Protein AF-A0AAC8QDU4-F1 (afdb_monomer_lite)

pLDDT: mean 93.77, std 6.47, range [66.19, 98.75]

Organism: NCBI:txid48

Structure (mmCIF, N/CA/C/O backbone):
data_AF-A0AAC8QDU4-F1
#
_entry.id   AF-A0AAC8QDU4-F1
#
loop_
_atom_site.group_PDB
_atom_site.id
_atom_site.type_symbol
_atom_site.label_atom_id
_atom_site.label_alt_id
_atom_site.label_comp_id
_atom_site.label_asym_id
_atom_site.label_entity_id
_atom_site.label_seq_id
_atom_site.pdbx_PDB_ins_code
_atom_site.Cartn_x
_atom_site.Cartn_y
_atom_site.Cartn_z
_atom_site.occupancy
_atom_site.B_iso_or_equiv
_atom_site.auth_seq_id
_atom_site.auth_comp_id
_atom_site.auth_asym_id
_atom_site.auth_atom_id
_atom_site.pdbx_PDB_model_num
ATOM 1 N N . MET A 1 1 ? -2.371 4.795 9.581 1.00 93.19 1 MET A N 1
ATOM 2 C CA . MET A 1 1 ? -1.858 5.721 8.555 1.00 93.19 1 MET A CA 1
ATOM 3 C C . MET A 1 1 ? -2.403 5.290 7.202 1.00 93.19 1 MET A C 1
ATOM 5 O O . MET A 1 1 ? -2.597 4.092 6.999 1.00 93.19 1 MET A O 1
ATOM 9 N N . THR A 1 2 ? -2.749 6.236 6.329 1.00 95.44 2 THR A N 1
ATOM 10 C CA . THR A 1 2 ? -3.350 5.915 5.026 1.00 95.44 2 THR A CA 1
ATOM 11 C C . THR A 1 2 ? -2.673 6.609 3.864 1.00 95.44 2 THR A C 1
ATOM 13 O O . THR A 1 2 ? -2.267 7.759 3.977 1.00 95.44 2 THR A O 1
ATOM 16 N N . TRP A 1 3 ? -2.630 5.921 2.730 1.00 95.75 3 TRP A N 1
ATOM 17 C CA . TRP A 1 3 ? -2.137 6.418 1.449 1.00 95.75 3 TRP A CA 1
ATOM 18 C C . TRP A 1 3 ? -3.240 6.382 0.394 1.00 95.75 3 TRP A C 1
ATOM 20 O O . TRP A 1 3 ? -4.339 5.885 0.645 1.00 95.75 3 TRP A O 1
ATOM 30 N N . GLY A 1 4 ? -2.942 6.904 -0.791 1.00 95.56 4 GLY A N 1
ATOM 31 C CA . GLY A 1 4 ? -3.755 6.708 -1.985 1.00 95.56 4 GLY A CA 1
ATOM 32 C C . GLY A 1 4 ? -2.889 6.506 -3.227 1.00 95.56 4 GLY A C 1
ATOM 33 O O . GLY A 1 4 ? -1.659 6.538 -3.165 1.00 95.56 4 GLY A O 1
ATOM 34 N N . LYS A 1 5 ? -3.543 6.297 -4.370 1.00 95.19 5 LYS A N 1
ATOM 35 C CA . LYS A 1 5 ? -2.881 6.193 -5.674 1.00 95.19 5 LYS A CA 1
ATOM 36 C C . LYS A 1 5 ? -2.610 7.579 -6.251 1.00 95.19 5 LYS A C 1
ATOM 38 O O . LYS A 1 5 ? -3.557 8.318 -6.500 1.00 95.19 5 LYS A O 1
ATOM 43 N N . ILE A 1 6 ? -1.340 7.899 -6.482 1.00 93.75 6 ILE A N 1
ATOM 44 C CA . ILE A 1 6 ? -0.880 9.165 -7.066 1.00 93.75 6 ILE A CA 1
ATOM 45 C C . ILE A 1 6 ? -1.074 9.140 -8.581 1.00 93.75 6 ILE A C 1
ATOM 47 O O . ILE A 1 6 ? -1.687 10.044 -9.149 1.00 93.75 6 ILE A O 1
ATOM 51 N N . SER A 1 7 ? -0.591 8.086 -9.240 1.00 93.12 7 SER A N 1
ATOM 52 C CA . SER A 1 7 ? -0.632 7.975 -10.696 1.00 93.12 7 SER A CA 1
ATOM 53 C C . SER A 1 7 ? -0.733 6.518 -11.166 1.00 93.12 7 SER A C 1
ATOM 55 O O . SER A 1 7 ? -0.497 5.572 -10.412 1.00 93.12 7 SER A O 1
ATOM 57 N N . HIS A 1 8 ? -1.146 6.339 -12.423 1.00 94.06 8 HIS A N 1
ATOM 58 C CA . HIS A 1 8 ? -1.054 5.079 -13.161 1.00 94.06 8 HIS A CA 1
ATOM 59 C C . HIS A 1 8 ? -0.371 5.348 -14.494 1.00 94.06 8 HIS A C 1
ATOM 61 O O . HIS A 1 8 ? -0.707 6.326 -15.164 1.00 94.06 8 HIS A O 1
ATOM 67 N N . GLY A 1 9 ? 0.504 4.447 -14.929 1.00 86.56 9 GLY A N 1
ATOM 68 C CA . GLY A 1 9 ? 0.994 4.472 -16.303 1.00 86.56 9 GLY A CA 1
ATOM 69 C C . GLY A 1 9 ? 2.174 5.410 -16.556 1.00 86.56 9 GLY A C 1
ATOM 70 O O . GLY A 1 9 ? 2.426 5.724 -17.716 1.00 86.56 9 GLY A O 1
ATOM 71 N N . ALA A 1 10 ? 2.939 5.800 -15.523 1.00 80.81 10 ALA A N 1
ATOM 72 C CA . ALA A 1 10 ? 4.282 6.374 -15.716 1.00 80.81 10 ALA A CA 1
ATOM 73 C C . ALA A 1 10 ? 5.140 5.466 -16.623 1.00 80.81 10 ALA A C 1
ATOM 75 O O . ALA A 1 10 ? 5.891 5.923 -17.480 1.00 80.81 10 ALA A O 1
ATOM 76 N N . VAL A 1 11 ? 4.926 4.158 -16.474 1.00 89.25 11 VAL A N 1
ATOM 77 C CA . VAL A 1 11 ? 5.220 3.094 -17.436 1.00 89.25 11 VAL A CA 1
ATOM 78 C C . VAL A 1 11 ? 4.052 2.089 -17.406 1.00 89.25 11 VAL A C 1
ATOM 80 O O . VAL A 1 11 ? 3.330 2.037 -16.403 1.00 89.25 11 VAL A O 1
ATOM 83 N N . PRO A 1 12 ? 3.813 1.291 -18.466 1.00 91.81 12 PRO A N 1
ATOM 84 C CA . PRO A 1 12 ? 2.675 0.371 -18.509 1.00 91.81 12 PRO A CA 1
ATOM 85 C C . PRO A 1 12 ? 2.629 -0.589 -17.313 1.00 91.81 12 PRO A C 1
ATOM 87 O O . PRO A 1 12 ? 3.614 -1.259 -17.008 1.00 91.81 12 PRO A O 1
ATOM 90 N N . GLY A 1 13 ? 1.468 -0.671 -16.659 1.00 93.88 13 GLY A N 1
ATOM 91 C CA . GLY A 1 13 ? 1.234 -1.593 -15.543 1.00 93.88 13 GLY A CA 1
ATOM 92 C C . GLY A 1 13 ? 1.860 -1.179 -14.210 1.00 93.88 13 GLY A C 1
ATOM 93 O O . GLY A 1 13 ? 1.867 -1.993 -13.290 1.00 93.88 13 GLY A O 1
ATOM 94 N N . VAL A 1 14 ? 2.381 0.046 -14.092 1.00 96.81 14 VAL A N 1
ATOM 95 C CA . VAL A 1 14 ? 2.909 0.584 -12.833 1.00 96.81 14 VAL A CA 1
ATOM 96 C C . VAL A 1 14 ? 1.964 1.608 -12.230 1.00 96.81 14 VAL A C 1
ATOM 98 O O . VAL A 1 14 ? 1.452 2.495 -12.919 1.00 96.81 14 VAL A O 1
ATOM 101 N N . ASP A 1 15 ? 1.796 1.478 -10.920 1.00 96.62 15 ASP A N 1
ATOM 102 C CA . ASP A 1 15 ? 1.148 2.449 -10.056 1.00 96.62 15 ASP A CA 1
ATOM 103 C C . ASP A 1 15 ? 2.180 3.153 -9.185 1.00 96.62 15 ASP A C 1
ATOM 105 O O . ASP A 1 15 ? 3.126 2.530 -8.701 1.00 96.62 15 ASP A O 1
ATOM 109 N N . GLU A 1 16 ? 1.942 4.439 -8.962 1.00 95.50 16 GLU A N 1
ATOM 110 C CA . GLU A 1 16 ? 2.580 5.239 -7.924 1.00 95.50 16 GLU A CA 1
ATOM 111 C C . GLU A 1 16 ? 1.581 5.409 -6.782 1.00 95.50 16 GLU A C 1
ATOM 113 O O . GLU A 1 16 ? 0.431 5.814 -6.997 1.00 95.50 16 GLU A O 1
ATOM 118 N N . VAL A 1 17 ? 1.993 5.081 -5.565 1.00 95.56 17 VAL A N 1
ATOM 119 C CA . VAL A 1 17 ? 1.147 5.140 -4.370 1.00 95.56 17 VAL A CA 1
ATOM 120 C C . VAL A 1 17 ? 1.892 5.855 -3.260 1.00 95.56 17 VAL A C 1
ATOM 122 O O . VAL A 1 17 ? 3.094 5.668 -3.102 1.00 95.56 17 VAL A O 1
ATOM 125 N N . GLY A 1 18 ? 1.186 6.673 -2.484 1.00 94.94 18 GLY A N 1
ATOM 126 C CA . GLY A 1 18 ? 1.860 7.522 -1.516 1.00 94.94 18 GLY A CA 1
ATOM 127 C C . GLY A 1 18 ? 0.962 8.378 -0.644 1.00 94.94 18 GLY A C 1
ATOM 128 O O . GLY A 1 18 ? -0.271 8.296 -0.666 1.00 94.94 18 GLY A O 1
ATOM 129 N N . CYS A 1 19 ? 1.632 9.218 0.137 1.00 91.88 19 CYS A N 1
ATOM 130 C CA . CYS A 1 19 ? 1.039 10.073 1.157 1.00 91.88 19 CYS A CA 1
ATOM 131 C C . CYS A 1 19 ? 0.253 11.272 0.597 1.00 91.88 19 CYS A C 1
ATOM 133 O O . CYS A 1 19 ? -0.675 11.750 1.250 1.00 91.88 19 CYS A O 1
ATOM 135 N N . SER A 1 20 ? 0.614 11.768 -0.590 1.00 83.62 20 SER A N 1
ATOM 136 C CA . SER A 1 20 ? 0.060 12.999 -1.168 1.00 83.62 20 SER A CA 1
ATOM 137 C C . SER A 1 20 ? -0.661 12.710 -2.481 1.00 83.62 20 SER A C 1
ATOM 139 O O . SER A 1 20 ? -0.025 12.457 -3.498 1.00 83.62 20 SER A O 1
ATOM 141 N N . VAL A 1 21 ? -1.996 12.744 -2.470 1.00 73.62 21 VAL A N 1
ATOM 142 C CA . VAL A 1 21 ? -2.836 12.431 -3.639 1.00 73.62 21 VAL A CA 1
ATOM 143 C C . VAL A 1 21 ? -3.893 13.514 -3.822 1.00 73.62 21 VAL A C 1
ATOM 145 O O . VAL A 1 21 ? -4.864 13.577 -3.067 1.00 73.62 21 VAL A O 1
ATOM 148 N N . GLY A 1 22 ? -3.751 14.363 -4.842 1.00 70.50 22 GLY A N 1
ATOM 149 C CA . GLY A 1 22 ? -4.694 15.460 -5.092 1.00 70.50 22 GLY A CA 1
ATOM 150 C C . GLY A 1 22 ? -4.794 16.411 -3.891 1.00 70.50 22 GLY A C 1
ATOM 151 O O . GLY A 1 22 ? -3.803 17.017 -3.500 1.00 70.50 22 GLY A O 1
ATOM 152 N N . SER A 1 23 ? -5.987 16.544 -3.299 1.00 66.19 23 SER A N 1
ATOM 153 C CA . SER A 1 23 ? -6.207 17.320 -2.066 1.00 66.19 23 SER A CA 1
ATOM 154 C C . SER A 1 23 ? -6.000 16.516 -0.775 1.00 66.19 23 SER A C 1
ATOM 156 O O . SER A 1 23 ? -6.194 17.052 0.315 1.00 66.19 23 SER A O 1
ATOM 158 N N . PHE A 1 24 ? -5.685 15.222 -0.872 1.00 73.81 24 PHE A N 1
ATOM 159 C CA . PHE A 1 24 ? -5.461 14.357 0.281 1.00 73.81 24 PHE A CA 1
ATOM 160 C C . PHE A 1 24 ? -3.996 14.382 0.697 1.00 73.81 24 PHE A C 1
ATOM 162 O O . PHE A 1 24 ? -3.103 14.207 -0.128 1.00 73.81 24 PHE A O 1
ATOM 169 N N . TYR A 1 25 ? -3.775 14.527 2.001 1.00 83.81 25 TYR A N 1
ATOM 170 C CA . TYR A 1 25 ? -2.460 14.445 2.618 1.00 83.81 25 TYR A CA 1
ATOM 171 C C . TYR A 1 25 ? -2.519 13.468 3.792 1.00 83.81 25 TYR A C 1
ATOM 173 O O . TYR A 1 25 ? -3.474 13.505 4.577 1.00 83.81 25 TYR A O 1
ATOM 181 N N . CYS A 1 26 ? -1.533 12.583 3.898 1.00 90.00 26 CYS A N 1
ATOM 182 C CA . CYS A 1 26 ? -1.383 11.706 5.051 1.00 90.00 26 CYS A CA 1
ATOM 183 C C . CYS A 1 26 ? -0.569 12.382 6.163 1.00 90.00 26 CYS A C 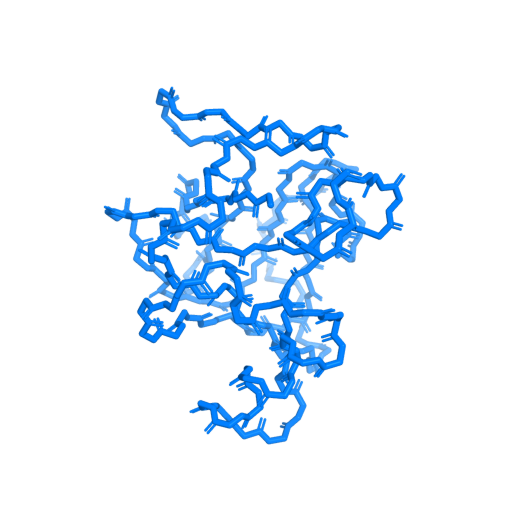1
ATOM 185 O O . CYS A 1 26 ? 0.193 13.316 5.937 1.00 90.00 26 CYS A O 1
ATOM 187 N N . ASN A 1 27 ? -0.696 11.887 7.387 1.00 92.25 27 ASN A N 1
ATOM 188 C CA . ASN A 1 27 ? 0.121 12.313 8.512 1.00 92.25 27 ASN A CA 1
ATOM 189 C C . ASN A 1 27 ? 0.883 11.088 9.009 1.00 92.25 27 ASN A C 1
ATOM 191 O O . ASN A 1 27 ? 0.346 10.258 9.741 1.00 92.25 27 ASN A O 1
ATOM 195 N N . ALA A 1 28 ? 2.130 10.967 8.559 1.00 92.12 28 ALA A N 1
ATOM 196 C CA . ALA A 1 28 ? 3.000 9.847 8.895 1.00 92.12 28 ALA A CA 1
ATOM 197 C C . ALA A 1 28 ? 3.431 9.841 10.371 1.00 92.12 28 ALA A C 1
ATOM 199 O O . ALA A 1 28 ? 3.840 8.801 10.866 1.00 92.12 28 ALA A O 1
ATOM 200 N N . TYR A 1 29 ? 3.310 10.970 11.078 1.00 91.88 29 TYR A N 1
ATOM 201 C CA . TYR A 1 29 ? 3.779 11.117 12.457 1.00 91.88 29 TYR A CA 1
ATOM 202 C C . TYR A 1 29 ? 2.747 10.659 13.489 1.00 91.88 29 TYR A C 1
ATOM 204 O O . TYR A 1 29 ? 3.113 10.028 14.472 1.00 91.88 29 TYR A O 1
ATOM 212 N N . THR A 1 30 ? 1.464 10.966 13.272 1.00 92.75 30 THR A N 1
ATOM 213 C CA . THR A 1 30 ? 0.386 10.654 14.237 1.00 92.75 30 THR A CA 1
ATOM 214 C C . THR A 1 30 ? -0.814 9.934 13.616 1.00 92.75 30 THR A C 1
ATOM 216 O O . THR A 1 30 ? -1.795 9.656 14.297 1.00 92.75 30 THR A O 1
ATOM 219 N N . GLY A 1 31 ? -0.789 9.672 12.307 1.00 93.31 31 GLY A N 1
ATOM 220 C CA . GLY A 1 31 ? -1.923 9.136 11.553 1.00 93.31 31 GLY A CA 1
ATOM 221 C C . GLY A 1 31 ? -2.920 10.211 11.100 1.00 93.31 31 GLY A C 1
ATOM 222 O O . GLY A 1 31 ? -3.016 11.292 11.678 1.00 93.31 31 GLY A O 1
ATOM 223 N N . ASP A 1 32 ? -3.656 9.916 10.023 1.00 93.75 32 ASP A N 1
ATOM 224 C CA . ASP A 1 32 ? -4.572 10.850 9.344 1.00 93.75 32 ASP A CA 1
ATOM 225 C C . ASP A 1 32 ? -6.020 10.361 9.208 1.00 93.75 32 ASP A C 1
ATOM 227 O O . ASP A 1 32 ? -6.890 11.116 8.776 1.00 93.75 32 ASP A O 1
ATOM 231 N N . THR A 1 33 ? -6.296 9.108 9.571 1.00 94.38 33 THR A N 1
ATOM 232 C CA . THR A 1 33 ? -7.613 8.487 9.395 1.00 94.38 33 THR A CA 1
ATOM 233 C C . THR A 1 33 ? -8.019 7.732 10.657 1.00 94.38 33 THR A C 1
ATOM 235 O O . THR A 1 33 ? -7.230 6.960 11.199 1.00 94.38 33 THR A O 1
ATOM 238 N N . SER A 1 34 ? -9.267 7.919 11.108 1.00 95.69 34 SER A N 1
ATOM 239 C CA . SER A 1 34 ? -9.827 7.188 12.253 1.00 95.69 34 SER A CA 1
ATOM 240 C C . SER A 1 34 ? -9.768 5.679 12.025 1.00 95.69 34 SER A C 1
ATOM 242 O O . SER A 1 34 ? -10.241 5.192 10.997 1.00 95.69 34 SER A O 1
ATOM 244 N N . CYS A 1 35 ? -9.284 4.928 13.015 1.00 96.56 35 CYS A N 1
ATOM 245 C CA . CYS A 1 35 ? -9.198 3.467 12.953 1.00 96.56 35 CYS A CA 1
ATOM 246 C C . CYS A 1 35 ? -10.563 2.762 12.918 1.00 96.56 35 CYS A C 1
ATOM 248 O O . CYS A 1 35 ? -10.631 1.582 12.591 1.00 96.56 35 CYS A O 1
ATOM 250 N N . MET A 1 36 ? -11.659 3.475 13.191 1.00 97.12 36 MET A N 1
ATOM 251 C CA . MET A 1 36 ? -13.018 2.956 12.988 1.00 97.12 36 MET A CA 1
ATOM 252 C C . MET A 1 36 ? -13.440 2.953 11.512 1.00 97.12 36 MET A C 1
ATOM 254 O O . MET A 1 36 ? -14.423 2.309 11.150 1.00 97.12 36 MET A O 1
ATOM 258 N N . THR A 1 37 ? -12.715 3.672 10.652 1.00 97.75 37 THR A N 1
ATOM 259 C CA . THR A 1 37 ? -12.997 3.729 9.214 1.00 97.75 37 THR A CA 1
ATOM 260 C C . THR A 1 37 ? -12.698 2.378 8.578 1.00 97.75 37 THR A C 1
ATOM 262 O O . THR A 1 37 ? -11.693 1.744 8.896 1.00 97.75 37 THR A O 1
ATOM 265 N N . SER A 1 38 ? -13.558 1.945 7.658 1.00 98.31 38 SER A N 1
ATOM 266 C CA . SER A 1 38 ? -13.281 0.778 6.821 1.00 98.31 38 SER A CA 1
ATOM 267 C C . SER A 1 38 ? -12.622 1.220 5.519 1.00 98.31 38 SER A C 1
ATOM 269 O O . SER A 1 38 ? -13.254 1.908 4.722 1.00 98.31 38 SER A O 1
ATOM 271 N N . LEU A 1 39 ? -11.365 0.825 5.307 1.00 98.06 39 LEU A N 1
ATOM 272 C CA . LEU A 1 39 ? -10.600 1.093 4.084 1.00 98.06 39 LEU A CA 1
ATOM 273 C C . LEU A 1 39 ? -9.890 -0.181 3.612 1.00 98.06 39 LEU A C 1
ATOM 275 O O . LEU A 1 39 ? -9.598 -1.052 4.437 1.00 98.06 39 LEU A O 1
ATOM 279 N N . PRO A 1 40 ? -9.624 -0.334 2.304 1.00 98.19 40 PRO A N 1
ATOM 280 C CA . PRO A 1 40 ? -8.767 -1.404 1.805 1.00 98.19 40 PRO A CA 1
ATOM 281 C C . PRO A 1 40 ? -7.383 -1.377 2.453 1.00 98.19 40 PRO A C 1
ATOM 283 O O . PRO A 1 40 ? -6.879 -0.308 2.784 1.00 98.19 40 PRO A O 1
ATOM 286 N N . ILE A 1 41 ? -6.733 -2.530 2.583 1.00 98.56 41 ILE A N 1
ATOM 287 C CA . ILE A 1 41 ? -5.303 -2.603 2.896 1.00 98.56 41 ILE A CA 1
ATOM 288 C C . ILE A 1 41 ? -4.537 -2.576 1.578 1.00 98.56 41 ILE A C 1
ATOM 290 O O . ILE A 1 41 ? -4.886 -3.321 0.660 1.00 98.56 41 ILE A O 1
ATOM 294 N N . LEU A 1 42 ? -3.490 -1.755 1.486 1.00 98.38 42 LEU A N 1
ATOM 295 C CA . LEU A 1 42 ? -2.509 -1.895 0.419 1.00 98.38 42 LEU A CA 1
ATOM 296 C C . LEU A 1 42 ? -1.597 -3.071 0.757 1.00 98.38 42 LEU A C 1
ATOM 298 O O . LEU A 1 42 ? -0.841 -3.027 1.728 1.00 98.38 42 LEU A O 1
ATOM 302 N N . CYS A 1 43 ? -1.679 -4.119 -0.049 1.00 98.50 43 CYS A N 1
ATOM 303 C CA . CYS A 1 43 ? -0.859 -5.308 0.088 1.00 98.50 43 CYS A CA 1
ATOM 304 C C . CYS A 1 43 ? 0.216 -5.323 -0.991 1.00 98.50 43 CYS A C 1
ATOM 306 O O . CYS A 1 43 ? -0.041 -4.953 -2.137 1.00 98.50 43 CYS A O 1
ATOM 308 N N . VAL A 1 44 ? 1.402 -5.795 -0.626 1.00 98.38 44 VAL A N 1
ATOM 309 C CA . VAL A 1 44 ? 2.553 -5.921 -1.517 1.00 98.38 44 VAL A CA 1
ATOM 310 C C . VAL A 1 44 ? 3.098 -7.343 -1.481 1.00 98.38 44 VAL A C 1
ATOM 312 O O . VAL A 1 44 ? 3.158 -7.972 -0.423 1.00 98.38 44 VAL A O 1
ATOM 315 N N . LYS A 1 45 ? 3.522 -7.844 -2.640 1.00 98.25 45 LYS A N 1
ATOM 316 C CA . LYS A 1 45 ? 4.347 -9.044 -2.777 1.00 98.25 45 LYS A CA 1
ATOM 317 C C . LYS A 1 45 ? 5.659 -8.662 -3.437 1.00 98.25 45 LYS A C 1
ATOM 319 O O . LYS A 1 45 ? 5.685 -8.324 -4.619 1.00 98.25 45 LYS A O 1
ATOM 324 N N . LEU A 1 46 ? 6.738 -8.734 -2.666 1.00 97.00 46 LEU A N 1
ATOM 325 C CA . LEU A 1 46 ? 8.089 -8.536 -3.177 1.00 97.00 46 LEU A CA 1
ATOM 326 C C . LEU A 1 46 ? 8.543 -9.816 -3.867 1.00 97.00 46 LEU A C 1
ATOM 328 O O . LEU A 1 46 ? 8.604 -10.873 -3.240 1.00 97.00 46 LEU A O 1
ATOM 332 N N . ASP A 1 47 ? 8.850 -9.722 -5.153 1.00 96.25 47 ASP A N 1
ATOM 333 C CA . ASP A 1 47 ? 9.294 -10.854 -5.971 1.00 96.25 47 ASP A CA 1
ATOM 334 C C . ASP A 1 47 ? 10.622 -10.578 -6.693 1.00 96.25 47 ASP A C 1
ATOM 336 O O . ASP A 1 47 ? 11.093 -11.411 -7.464 1.00 96.25 47 ASP A O 1
ATOM 340 N N . GLY A 1 48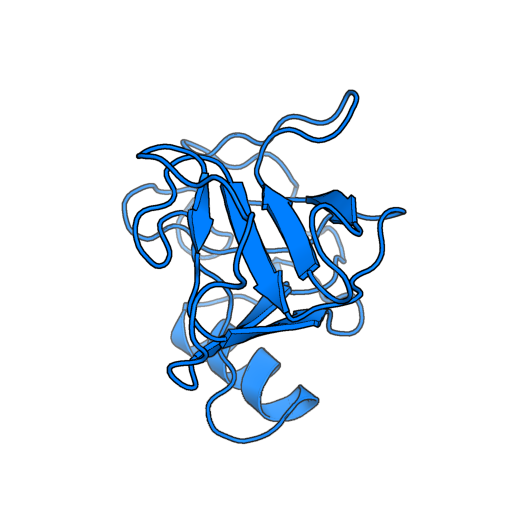 ? 11.250 -9.430 -6.416 1.00 95.75 48 GLY A N 1
ATOM 341 C CA . GLY A 1 48 ? 12.511 -9.033 -7.037 1.00 95.75 48 GLY A CA 1
ATOM 342 C C . GLY A 1 48 ? 12.343 -8.534 -8.470 1.00 95.75 48 GLY A C 1
ATOM 343 O O . GLY A 1 48 ? 13.327 -8.461 -9.207 1.00 95.75 48 GLY A O 1
ATOM 344 N N . SER A 1 49 ? 11.118 -8.192 -8.875 1.00 95.88 49 SER A N 1
ATOM 345 C CA . SER A 1 49 ? 10.834 -7.623 -10.186 1.00 95.88 49 SER A CA 1
ATOM 346 C C . SER A 1 49 ? 11.757 -6.441 -10.511 1.00 95.88 49 SER A C 1
ATOM 348 O O . SER A 1 49 ? 11.890 -5.517 -9.698 1.00 95.88 49 SER A O 1
ATOM 350 N N . PRO A 1 50 ? 12.382 -6.413 -11.702 1.00 95.12 50 PRO A N 1
ATOM 351 C CA . PRO A 1 50 ? 13.274 -5.326 -12.070 1.00 95.12 50 PRO A CA 1
ATOM 352 C C . PRO A 1 50 ? 12.491 -4.025 -12.242 1.00 95.12 50 PRO A C 1
ATOM 354 O O . PRO A 1 50 ? 11.361 -4.028 -12.739 1.00 95.12 50 PRO A O 1
ATOM 357 N N . LYS A 1 51 ? 13.127 -2.906 -11.881 1.00 95.06 51 LYS A N 1
ATOM 358 C CA . LYS A 1 51 ? 12.587 -1.575 -12.159 1.00 95.06 51 LYS A CA 1
ATOM 359 C C . LYS A 1 51 ? 12.393 -1.421 -13.671 1.00 95.06 51 LYS A C 1
ATOM 361 O O . LYS A 1 51 ? 13.365 -1.617 -14.408 1.00 95.06 51 LYS A O 1
ATOM 366 N N . PRO A 1 52 ? 11.199 -1.040 -14.149 1.00 94.94 52 PRO A N 1
ATOM 367 C CA . PRO A 1 52 ? 10.992 -0.794 -15.567 1.00 94.94 52 PRO A CA 1
ATOM 368 C C . PRO A 1 52 ? 11.945 0.268 -16.126 1.00 94.94 52 PRO A C 1
ATOM 370 O O . PRO A 1 52 ? 12.298 1.247 -15.456 1.00 94.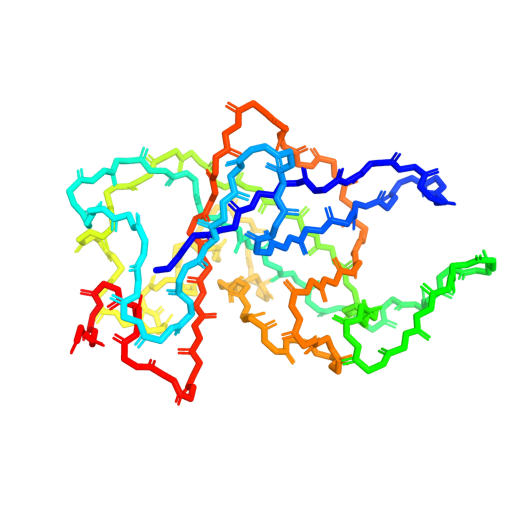94 52 PRO A O 1
ATOM 373 N N . SER A 1 53 ? 12.338 0.090 -17.387 1.00 94.56 53 SER A N 1
ATOM 374 C CA . SER A 1 53 ? 13.092 1.110 -18.118 1.00 94.56 53 SER A CA 1
ATOM 375 C C . SER A 1 53 ? 12.265 2.391 -18.245 1.00 94.56 53 SER A C 1
ATOM 377 O O . SER A 1 53 ? 11.058 2.330 -18.463 1.00 94.56 53 SER A O 1
ATOM 379 N N . GLY A 1 54 ? 12.911 3.549 -18.103 1.00 91.50 54 GLY A N 1
ATOM 380 C CA . GLY A 1 54 ? 12.251 4.855 -18.190 1.00 91.50 54 GLY A CA 1
ATOM 381 C C . GLY A 1 54 ? 11.530 5.313 -16.919 1.00 91.50 54 GLY A C 1
ATOM 382 O O . GLY A 1 54 ? 11.175 6.484 -16.839 1.00 91.50 54 GLY A O 1
ATOM 383 N N . LEU A 1 55 ? 11.369 4.454 -15.904 1.00 94.62 55 LEU A N 1
ATOM 384 C CA . LEU A 1 55 ? 10.818 4.873 -14.615 1.00 94.62 55 LEU A CA 1
ATOM 385 C C . LEU A 1 55 ? 11.871 5.654 -13.815 1.00 94.62 55 LEU A C 1
ATOM 387 O O . LEU A 1 55 ? 12.927 5.105 -13.472 1.00 94.62 55 LEU A O 1
ATOM 391 N N . TYR A 1 56 ? 11.594 6.922 -13.530 1.00 92.69 56 TYR A N 1
ATOM 392 C CA . TYR A 1 56 ? 12.420 7.749 -12.653 1.00 92.69 56 TYR A CA 1
ATOM 393 C C . TYR A 1 56 ? 12.131 7.408 -11.186 1.00 92.69 56 TYR A C 1
ATOM 395 O O . TYR A 1 56 ? 10.976 7.249 -10.809 1.00 92.69 56 TYR A O 1
ATOM 403 N N . THR A 1 57 ? 13.189 7.282 -10.387 1.00 93.25 57 THR A N 1
ATOM 404 C CA . THR A 1 57 ? 13.123 7.023 -8.944 1.00 93.25 57 THR A CA 1
ATOM 405 C C . THR A 1 57 ? 14.260 7.766 -8.259 1.00 93.25 57 THR A C 1
ATOM 407 O O . THR A 1 57 ? 15.384 7.759 -8.773 1.00 93.25 57 THR A O 1
ATOM 410 N N . ASP A 1 58 ? 14.003 8.327 -7.091 1.00 91.25 58 ASP A N 1
ATOM 411 C CA . ASP A 1 58 ? 14.978 8.961 -6.215 1.00 91.25 58 ASP A CA 1
ATOM 412 C C . ASP A 1 58 ? 14.748 8.563 -4.746 1.00 91.25 58 ASP A C 1
ATOM 414 O O . ASP A 1 58 ? 14.154 7.525 -4.464 1.00 91.25 58 ASP A O 1
ATOM 418 N N . PHE A 1 59 ? 15.285 9.351 -3.811 1.00 87.81 59 PHE A N 1
ATOM 419 C CA . PHE A 1 59 ? 15.165 9.111 -2.371 1.00 87.81 59 PHE A CA 1
ATOM 420 C C . PHE A 1 59 ? 13.716 9.178 -1.855 1.00 87.81 59 PHE A C 1
ATOM 422 O O . PHE A 1 59 ? 13.410 8.623 -0.804 1.00 87.81 59 PHE A O 1
ATOM 429 N N . TYR A 1 60 ? 12.828 9.886 -2.552 1.00 88.88 60 TYR A N 1
ATOM 430 C CA . TYR A 1 60 ? 11.445 10.078 -2.132 1.00 88.88 60 TYR A CA 1
ATOM 431 C C . TYR A 1 60 ? 10.481 9.093 -2.792 1.00 88.88 60 TYR A C 1
ATOM 433 O O . TYR A 1 60 ? 9.501 8.742 -2.132 1.00 88.88 60 TYR A O 1
ATOM 441 N N . ASN A 1 61 ? 10.788 8.624 -4.010 1.00 90.25 61 ASN A N 1
ATOM 442 C CA . ASN A 1 61 ? 9.891 7.826 -4.853 1.00 90.25 61 ASN A CA 1
ATOM 443 C C . ASN A 1 61 ? 10.527 6.526 -5.392 1.00 90.25 61 ASN A C 1
ATOM 445 O O . ASN A 1 61 ? 10.848 6.378 -6.574 1.00 90.25 61 ASN A O 1
ATOM 449 N N . GLY A 1 62 ? 10.728 5.554 -4.499 1.00 94.50 62 GLY A N 1
ATOM 450 C CA . GLY A 1 62 ? 11.454 4.309 -4.780 1.00 94.50 62 GLY A CA 1
ATOM 451 C C . GLY A 1 62 ? 10.715 3.311 -5.686 1.00 94.50 62 GLY A C 1
ATOM 452 O O . GLY A 1 62 ? 9.516 3.415 -5.927 1.00 94.50 62 GLY A O 1
ATOM 453 N N . TRP A 1 63 ? 11.427 2.288 -6.173 1.00 95.88 63 TRP A N 1
ATOM 454 C CA . TRP A 1 63 ? 10.825 1.122 -6.840 1.00 95.88 63 TRP A CA 1
ATOM 455 C C . TRP A 1 63 ? 10.780 -0.061 -5.879 1.00 95.88 63 TRP A C 1
ATOM 457 O O . TRP A 1 63 ? 11.821 -0.512 -5.400 1.00 95.88 63 TRP A O 1
ATOM 467 N N . VAL A 1 64 ? 9.587 -0.610 -5.644 1.00 95.62 64 VAL A N 1
ATOM 468 C CA . VAL A 1 64 ? 9.410 -1.622 -4.601 1.00 95.62 64 VAL A CA 1
ATOM 469 C C . VAL A 1 64 ? 9.998 -2.989 -4.952 1.00 95.62 64 VAL A C 1
ATOM 471 O O . VAL A 1 64 ? 10.395 -3.726 -4.052 1.00 95.62 64 VAL A O 1
ATOM 474 N N . GLY A 1 65 ? 10.092 -3.334 -6.240 1.00 95.38 65 GLY A N 1
ATOM 475 C CA . GLY A 1 65 ? 10.544 -4.663 -6.669 1.00 95.38 65 GLY A CA 1
ATOM 476 C C . GLY A 1 65 ? 9.470 -5.743 -6.554 1.00 95.38 65 GLY A C 1
ATOM 477 O O . GLY A 1 65 ? 9.768 -6.863 -6.134 1.00 95.38 65 GLY A O 1
ATOM 478 N N . GLY A 1 66 ? 8.219 -5.412 -6.885 1.00 96.12 66 GLY A N 1
ATOM 479 C CA . GLY A 1 66 ? 7.101 -6.329 -6.697 1.00 96.12 66 GLY A CA 1
ATOM 480 C C . GLY A 1 66 ? 5.759 -5.852 -7.239 1.00 96.12 66 GLY A C 1
ATOM 481 O O . GLY A 1 66 ? 5.671 -4.894 -8.012 1.00 96.12 66 GLY A O 1
ATOM 482 N N . ASN A 1 67 ? 4.717 -6.552 -6.796 1.00 97.88 67 ASN A N 1
ATOM 483 C CA . ASN A 1 67 ? 3.327 -6.345 -7.185 1.00 97.88 67 ASN A CA 1
ATOM 484 C C . ASN A 1 67 ? 2.496 -5.818 -6.010 1.00 97.88 67 ASN A C 1
ATOM 486 O O . ASN A 1 67 ? 2.708 -6.236 -4.870 1.00 97.88 67 ASN A O 1
ATOM 490 N N . ILE A 1 68 ? 1.515 -4.960 -6.293 1.00 98.25 68 ILE A N 1
ATOM 491 C CA . ILE A 1 68 ? 0.548 -4.462 -5.311 1.00 98.25 68 ILE A CA 1
ATOM 492 C C . ILE A 1 68 ? -0.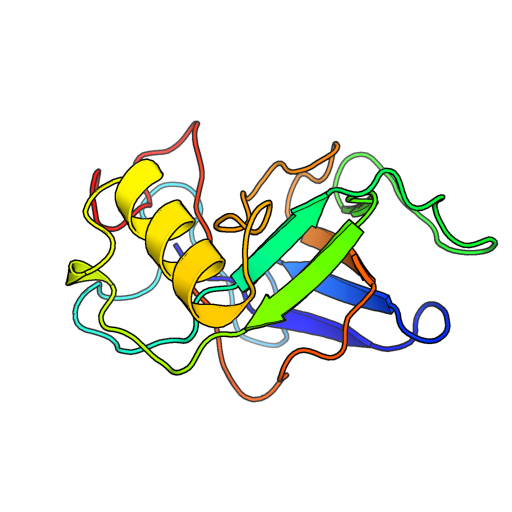898 -4.778 -5.677 1.00 98.25 68 ILE A C 1
ATOM 494 O O . ILE A 1 68 ? -1.280 -4.849 -6.844 1.00 98.25 68 ILE A O 1
ATOM 498 N N . ALA A 1 69 ? -1.715 -4.928 -4.640 1.00 98.31 69 ALA A N 1
ATOM 499 C CA . ALA A 1 69 ? -3.156 -5.104 -4.728 1.00 98.31 69 ALA A CA 1
ATOM 500 C C . ALA A 1 69 ? -3.836 -4.491 -3.496 1.00 98.31 69 ALA A C 1
ATOM 502 O O . ALA A 1 69 ? -3.190 -4.200 -2.490 1.00 98.31 69 ALA A O 1
ATOM 503 N N . THR A 1 70 ? -5.153 -4.302 -3.568 1.00 98.38 70 THR A N 1
ATOM 504 C CA . THR A 1 70 ? -5.953 -3.800 -2.440 1.00 98.38 70 THR A CA 1
ATOM 505 C C . THR A 1 70 ? -7.007 -4.818 -2.034 1.00 98.38 70 THR A C 1
ATOM 507 O O . THR A 1 70 ? -7.661 -5.411 -2.892 1.00 98.38 70 THR A O 1
ATOM 510 N N . THR A 1 71 ? -7.156 -5.051 -0.729 1.00 98.25 71 THR A N 1
ATOM 511 C CA . THR A 1 71 ? -8.193 -5.948 -0.188 1.00 98.25 71 THR A CA 1
ATOM 512 C C . THR A 1 71 ? -9.595 -5.344 -0.344 1.00 98.25 71 THR A C 1
ATOM 514 O O . THR A 1 71 ? -9.758 -4.198 -0.765 1.00 98.25 71 THR A O 1
ATOM 517 N N . GLN A 1 72 ? -10.634 -6.072 0.080 1.00 97.06 72 GLN A N 1
ATOM 518 C CA . GLN A 1 72 ? -11.889 -5.401 0.442 1.00 97.06 72 GLN A CA 1
ATOM 519 C C . GLN A 1 72 ? -11.667 -4.487 1.663 1.00 97.06 72 GLN A C 1
ATOM 521 O O . GLN A 1 72 ? -10.735 -4.736 2.440 1.00 97.06 72 GLN A O 1
ATOM 526 N N . PRO A 1 73 ? -12.489 -3.437 1.854 1.00 98.25 73 PRO A N 1
ATOM 527 C CA . PRO A 1 73 ? -12.354 -2.556 3.004 1.00 98.25 73 PRO A CA 1
ATOM 528 C C . PRO A 1 73 ? -12.498 -3.292 4.337 1.00 98.25 73 PRO A C 1
ATOM 530 O O . PRO A 1 73 ? -13.449 -4.048 4.529 1.00 98.25 73 PRO A O 1
ATOM 533 N N . VAL A 1 74 ? -11.584 -3.026 5.272 1.00 97.69 74 VAL A N 1
ATOM 534 C CA . VAL A 1 74 ? -11.646 -3.525 6.652 1.00 97.69 74 VAL A CA 1
ATOM 535 C C . VAL A 1 74 ? -11.500 -2.372 7.647 1.00 97.69 74 VAL A C 1
ATOM 537 O O . VAL A 1 74 ? -10.805 -1.390 7.347 1.00 97.69 74 VAL A O 1
ATOM 540 N N . PRO A 1 75 ? -12.125 -2.462 8.834 1.00 97.44 75 PRO A N 1
ATOM 541 C CA . PRO A 1 75 ? -11.882 -1.511 9.909 1.00 97.44 75 PRO A CA 1
ATOM 542 C C . PRO A 1 75 ? -10.397 -1.477 10.282 1.00 97.44 75 PRO A C 1
ATOM 544 O O . PRO A 1 75 ? -9.777 -2.526 10.453 1.00 97.44 75 PRO A O 1
ATOM 547 N N . GLY A 1 76 ? -9.833 -0.284 10.476 1.00 97.31 76 GLY A N 1
ATOM 548 C CA . GLY A 1 76 ? -8.457 -0.134 10.966 1.00 97.31 76 GLY A CA 1
ATOM 549 C C . GLY A 1 76 ? -8.217 -0.825 12.317 1.00 97.31 76 GLY A C 1
ATOM 550 O O . GLY A 1 76 ? -7.116 -1.299 12.575 1.00 97.31 76 GLY A O 1
ATOM 551 N N . THR A 1 77 ? -9.254 -0.977 13.147 1.00 97.50 77 THR A N 1
ATOM 552 C CA . THR A 1 77 ? -9.214 -1.734 14.413 1.00 97.50 77 THR A CA 1
ATOM 553 C C . THR A 1 77 ? -8.943 -3.232 14.251 1.00 97.50 77 THR A C 1
ATOM 555 O O . THR A 1 77 ? -8.602 -3.889 15.232 1.00 97.50 77 THR A O 1
ATOM 558 N N . TRP A 1 78 ? -9.066 -3.793 13.044 1.00 97.56 78 TRP A N 1
ATOM 559 C CA . TRP A 1 78 ? -8.654 -5.176 12.769 1.00 97.56 78 TRP A CA 1
ATOM 560 C C . TRP A 1 78 ? -7.136 -5.307 12.611 1.00 97.56 78 TRP A C 1
ATOM 562 O O . TRP A 1 78 ? -6.585 -6.395 12.773 1.00 97.56 78 TRP A O 1
ATOM 572 N N . LEU A 1 79 ? -6.450 -4.203 12.318 1.00 97.75 79 LEU A N 1
ATOM 573 C CA . LEU A 1 79 ? -5.002 -4.151 12.195 1.00 97.75 79 LEU A CA 1
ATOM 574 C C . LEU A 1 79 ? -4.417 -3.980 13.601 1.00 97.75 79 LEU A C 1
ATOM 576 O O . LEU A 1 79 ? -4.189 -2.869 14.062 1.00 97.75 79 LEU A O 1
ATOM 580 N N . THR A 1 80 ? -4.245 -5.087 14.320 1.00 97.38 80 THR A N 1
ATOM 581 C CA . THR A 1 80 ? -3.787 -5.087 15.725 1.00 97.38 80 THR A CA 1
ATOM 582 C C . THR A 1 80 ? -2.277 -5.251 15.877 1.00 97.38 80 THR A C 1
ATOM 584 O O . THR A 1 80 ? -1.739 -5.110 16.971 1.00 97.38 80 THR A O 1
ATOM 587 N N . SER A 1 81 ? -1.583 -5.577 14.791 1.00 97.81 81 SER A N 1
ATOM 588 C CA . SER A 1 81 ? -0.126 -5.655 14.695 1.00 97.81 81 SER A CA 1
ATOM 589 C C . SER A 1 81 ? 0.275 -5.754 13.224 1.00 97.81 81 SER A C 1
ATOM 591 O O . SER A 1 81 ? -0.562 -6.071 12.374 1.00 97.81 81 SER A O 1
ATOM 593 N N . GLN A 1 82 ? 1.567 -5.581 12.929 1.00 97.56 82 GLN A N 1
ATOM 594 C CA . GLN A 1 82 ? 2.100 -5.891 11.602 1.00 97.56 82 GLN A CA 1
ATOM 595 C C . GLN A 1 82 ? 1.773 -7.337 11.194 1.00 97.56 82 GLN A C 1
ATOM 597 O O . GLN A 1 82 ? 1.244 -7.551 10.112 1.00 97.56 82 GLN A O 1
ATOM 602 N N . ALA A 1 83 ? 1.997 -8.318 12.075 1.00 98.31 83 ALA A N 1
ATOM 603 C CA . ALA A 1 83 ? 1.725 -9.723 11.769 1.00 98.31 83 ALA A CA 1
ATOM 604 C C . ALA A 1 83 ? 0.242 -9.983 11.438 1.00 98.31 83 ALA A C 1
ATOM 606 O O . ALA A 1 83 ? -0.060 -10.753 10.531 1.00 98.31 83 ALA A O 1
ATOM 607 N N . ALA A 1 84 ? -0.688 -9.320 12.135 1.00 98.31 84 ALA A N 1
ATOM 608 C CA . ALA A 1 84 ? -2.117 -9.425 11.838 1.00 98.31 84 ALA A CA 1
ATOM 609 C C . ALA A 1 84 ? -2.471 -8.810 10.474 1.00 98.31 84 ALA A C 1
ATOM 611 O O . ALA A 1 84 ? -3.243 -9.395 9.714 1.00 98.31 84 ALA A O 1
ATOM 612 N N . ALA A 1 85 ? -1.889 -7.656 10.142 1.00 98.38 85 ALA A N 1
ATOM 613 C CA . ALA A 1 85 ? -2.107 -7.011 8.853 1.00 98.38 85 ALA A CA 1
ATOM 614 C C . ALA A 1 85 ? -1.494 -7.809 7.688 1.00 98.38 85 ALA A C 1
ATOM 616 O O . ALA A 1 85 ? -2.143 -8.002 6.660 1.00 98.38 85 ALA A O 1
ATOM 617 N N . ASP A 1 86 ? -0.289 -8.349 7.877 1.00 98.69 86 ASP A N 1
ATOM 618 C CA . ASP A 1 86 ? 0.375 -9.224 6.910 1.00 98.69 86 ASP A CA 1
ATOM 619 C C . ASP A 1 86 ? -0.445 -10.501 6.685 1.00 98.69 86 ASP A C 1
ATOM 621 O O . ASP A 1 86 ? -0.671 -10.902 5.545 1.00 98.69 86 ASP A O 1
ATOM 625 N N . GLN A 1 87 ? -0.989 -11.094 7.754 1.00 98.62 87 GLN A N 1
ATOM 626 C CA . GLN A 1 87 ? -1.862 -12.265 7.663 1.00 98.62 87 GLN A CA 1
ATOM 627 C C . GLN A 1 87 ? -3.161 -11.979 6.893 1.00 98.62 87 GLN A C 1
ATOM 629 O O . GLN A 1 87 ? -3.659 -12.860 6.187 1.00 98.62 87 GLN A O 1
ATOM 634 N N . LEU A 1 88 ? -3.716 -10.767 6.997 1.00 98.56 88 LEU A N 1
ATOM 635 C CA . LEU A 1 88 ? -4.859 -10.351 6.180 1.00 98.56 88 LEU A CA 1
ATOM 636 C C . LEU A 1 88 ? -4.469 -10.243 4.703 1.00 98.56 88 LEU A C 1
ATOM 638 O O . LEU A 1 88 ? -5.169 -10.781 3.853 1.00 98.56 88 LEU A O 1
ATOM 642 N N . CYS A 1 89 ? -3.331 -9.635 4.372 1.00 98.75 89 CYS A N 1
ATOM 643 C CA . CYS A 1 89 ? -2.852 -9.616 2.988 1.00 98.75 89 CYS A CA 1
ATOM 644 C C . CYS A 1 89 ? -2.618 -11.030 2.433 1.00 98.75 89 CYS A C 1
ATOM 646 O O . CYS A 1 89 ? -3.051 -11.344 1.321 1.00 98.75 89 CYS A O 1
ATOM 648 N N . ALA A 1 90 ? -2.008 -11.908 3.228 1.00 98.75 90 ALA A N 1
ATOM 649 C CA . ALA A 1 90 ? -1.773 -13.294 2.850 1.00 98.75 90 ALA A CA 1
ATOM 650 C C . ALA A 1 90 ? -3.072 -14.099 2.673 1.00 98.75 90 ALA A C 1
ATOM 652 O O . ALA A 1 90 ? -3.132 -14.970 1.806 1.00 98.75 90 ALA A O 1
ATOM 653 N N . SER A 1 91 ? -4.128 -13.818 3.446 1.00 98.44 91 SER A N 1
ATOM 654 C CA . SER A 1 91 ? -5.415 -14.513 3.297 1.00 98.44 91 SER A CA 1
ATOM 655 C C . SER A 1 91 ? -6.172 -14.105 2.030 1.00 98.44 91 SER A C 1
ATOM 657 O O . SER A 1 91 ? -6.862 -14.938 1.447 1.00 98.44 91 SER A O 1
ATOM 659 N N . TYR A 1 92 ? -6.005 -12.861 1.570 1.00 98.19 92 TYR A N 1
ATOM 660 C CA . TYR A 1 92 ? -6.609 -12.375 0.327 1.00 98.19 92 TYR A CA 1
ATOM 661 C C . TYR A 1 92 ? -5.856 -12.834 -0.923 1.00 98.19 92 TYR A C 1
ATOM 663 O O . TYR A 1 92 ? -6.483 -13.168 -1.927 1.00 98.19 92 TYR A O 1
ATOM 671 N N . PHE A 1 93 ? -4.522 -12.827 -0.883 1.00 98.44 93 PHE A N 1
ATOM 672 C CA . PHE A 1 93 ? -3.702 -12.940 -2.096 1.00 98.44 93 PHE A CA 1
ATOM 673 C C . PHE A 1 93 ? -2.710 -14.114 -2.091 1.00 98.44 93 PHE A C 1
ATOM 675 O O . PHE A 1 93 ? -2.037 -14.368 -3.094 1.00 98.44 93 PHE A O 1
ATOM 682 N N . GLY A 1 94 ? -2.639 -14.865 -0.992 1.00 98.50 94 GLY A N 1
ATOM 683 C CA . GLY A 1 94 ? -1.780 -16.034 -0.825 1.00 98.50 94 GLY A CA 1
ATOM 684 C C . GLY A 1 94 ? -0.438 -15.731 -0.156 1.00 98.50 94 GLY A C 1
ATOM 685 O O . GLY A 1 94 ? -0.125 -14.605 0.228 1.00 98.50 94 GLY A O 1
ATOM 686 N N . ALA A 1 95 ? 0.388 -16.768 -0.012 1.00 98.19 95 ALA A N 1
ATOM 687 C CA . ALA A 1 95 ? 1.681 -16.663 0.658 1.00 98.19 95 ALA A CA 1
ATOM 688 C C . ALA A 1 95 ? 2.616 -15.625 -0.002 1.00 98.19 95 ALA A C 1
ATOM 690 O O . ALA A 1 95 ? 2.706 -15.528 -1.231 1.00 98.19 95 ALA A O 1
ATOM 691 N N . GLY A 1 96 ? 3.341 -14.880 0.839 1.00 97.75 96 GLY A N 1
ATOM 692 C CA . GLY A 1 96 ? 4.305 -13.851 0.431 1.00 97.75 96 GLY A CA 1
ATOM 693 C C . GLY A 1 96 ? 3.722 -12.445 0.259 1.00 97.75 96 GLY A C 1
ATOM 694 O O . GLY A 1 96 ? 4.488 -11.508 0.050 1.00 97.75 96 GLY A O 1
ATOM 695 N N . TRP A 1 97 ? 2.401 -12.282 0.362 1.00 98.69 97 TRP A N 1
ATOM 696 C CA . TRP A 1 97 ? 1.772 -10.966 0.443 1.00 98.69 97 TRP A CA 1
ATOM 697 C C . TRP A 1 97 ? 1.785 -10.446 1.879 1.00 98.69 97 TRP A C 1
ATOM 699 O O . TRP A 1 97 ? 1.464 -11.181 2.809 1.00 98.69 97 TRP A O 1
ATOM 709 N N . GLN A 1 98 ? 2.127 -9.173 2.041 1.00 98.62 98 GLN A N 1
ATOM 710 C CA . GLN A 1 98 ? 2.205 -8.483 3.328 1.00 98.62 98 GLN A CA 1
ATOM 711 C C . GLN A 1 98 ? 1.604 -7.079 3.223 1.00 98.62 98 GLN A C 1
ATOM 713 O O . GLN A 1 98 ? 1.417 -6.567 2.115 1.00 98.62 98 GLN A O 1
ATOM 718 N N . MET A 1 99 ? 1.304 -6.449 4.358 1.00 98.44 99 MET A N 1
ATOM 719 C CA . MET A 1 99 ? 0.866 -5.058 4.368 1.00 98.44 99 MET A CA 1
ATOM 720 C C . MET A 1 99 ? 2.018 -4.167 3.907 1.00 98.44 99 MET A C 1
ATOM 722 O O . MET A 1 99 ? 3.148 -4.276 4.393 1.00 98.44 99 MET A O 1
ATOM 726 N N . ALA A 1 100 ? 1.726 -3.273 2.968 1.00 97.69 100 ALA A N 1
ATOM 727 C CA . ALA A 1 100 ? 2.726 -2.373 2.433 1.00 97.69 100 ALA A CA 1
ATOM 728 C C . ALA A 1 100 ? 3.182 -1.354 3.490 1.00 97.69 100 ALA A C 1
ATOM 730 O O . ALA A 1 100 ? 2.397 -0.894 4.326 1.00 97.69 100 ALA A O 1
ATOM 731 N N . GLU A 1 101 ? 4.474 -1.036 3.455 1.00 95.94 101 GLU A N 1
ATOM 732 C CA . GLU A 1 101 ? 5.155 -0.179 4.429 1.00 95.94 101 GLU A CA 1
ATOM 733 C C . GLU A 1 101 ? 5.572 1.139 3.773 1.00 95.94 101 GLU A C 1
ATOM 735 O O . GLU A 1 101 ? 5.873 1.173 2.580 1.00 95.94 101 GLU A O 1
ATOM 740 N N . PHE A 1 102 ? 5.540 2.214 4.551 1.00 95.06 102 PHE A N 1
ATOM 741 C CA . PHE A 1 102 ? 5.764 3.583 4.108 1.00 95.06 102 PHE A CA 1
ATOM 742 C C . PHE A 1 102 ? 7.138 3.786 3.446 1.00 95.06 102 PHE A C 1
ATOM 744 O O . PHE A 1 102 ? 7.218 4.411 2.394 1.00 95.06 102 PHE A O 1
ATOM 751 N N . HIS A 1 103 ? 8.198 3.200 4.005 1.00 92.62 103 HIS A N 1
ATOM 752 C CA . HIS A 1 103 ? 9.589 3.321 3.547 1.00 92.62 103 HIS A CA 1
ATOM 753 C C . HIS A 1 103 ? 10.068 2.156 2.665 1.00 92.62 103 HIS A C 1
ATOM 755 O O . HIS A 1 103 ? 11.274 1.900 2.549 1.00 92.62 103 HIS A O 1
ATOM 761 N N . HIS A 1 104 ? 9.153 1.410 2.041 1.00 91.06 104 HIS A N 1
ATOM 762 C CA . HIS A 1 104 ? 9.524 0.260 1.217 1.00 91.06 104 HIS A CA 1
ATOM 763 C C . HIS A 1 104 ? 10.549 0.630 0.127 1.00 91.06 104 HIS A C 1
ATOM 765 O O . HIS A 1 104 ? 10.362 1.577 -0.635 1.00 91.06 104 HIS A O 1
ATOM 771 N N . SER A 1 105 ? 11.626 -0.163 0.042 1.00 72.44 105 SER A N 1
ATOM 772 C CA . SER A 1 105 ? 12.656 -0.133 -1.013 1.00 72.44 105 SER A CA 1
ATOM 773 C C . SER A 1 105 ? 13.196 1.261 -1.381 1.00 72.44 105 SER A C 1
ATOM 775 O O . SER A 1 105 ? 13.474 1.536 -2.549 1.00 72.44 105 SER A O 1
ATOM 777 N N . GLY A 1 106 ? 13.390 2.127 -0.382 1.00 68.12 106 GLY A N 1
ATOM 778 C CA . GLY A 1 106 ? 14.049 3.425 -0.560 1.00 68.12 106 GLY A CA 1
ATOM 779 C C . GLY A 1 106 ? 13.138 4.556 -1.039 1.00 68.12 106 GLY A C 1
ATOM 780 O O . GLY A 1 106 ? 13.659 5.580 -1.467 1.00 68.12 106 GLY A O 1
ATOM 781 N N . GLY A 1 107 ? 11.813 4.381 -0.974 1.00 71.12 107 GLY A N 1
ATOM 782 C CA . GLY A 1 107 ? 10.866 5.497 -0.997 1.00 71.12 107 GLY A CA 1
ATOM 783 C C . GLY A 1 107 ? 10.805 6.214 0.354 1.00 71.12 107 GLY A C 1
ATOM 784 O O . GLY A 1 107 ? 11.077 5.613 1.394 1.00 71.12 107 GLY A O 1
ATOM 785 N N . GLY A 1 108 ? 10.454 7.502 0.319 1.00 83.38 108 GLY A N 1
ATOM 786 C CA . GLY A 1 108 ? 10.382 8.371 1.498 1.00 83.38 108 GLY A CA 1
ATOM 787 C C . GLY A 1 108 ? 9.019 9.026 1.718 1.00 83.38 108 GLY A C 1
ATOM 788 O O . GLY A 1 108 ? 8.756 9.489 2.821 1.00 83.38 108 GLY A O 1
ATOM 789 N N . TRP A 1 109 ? 8.161 9.077 0.697 1.00 91.38 109 TRP A N 1
ATOM 790 C CA . TRP A 1 109 ? 6.781 9.589 0.798 1.00 91.38 109 TRP A CA 1
ATOM 791 C C . TRP A 1 109 ? 5.802 8.874 -0.137 1.00 91.38 109 TRP A C 1
ATOM 793 O O . TRP A 1 109 ? 4.587 8.902 0.097 1.00 91.38 109 TRP A O 1
ATOM 803 N N . ASP A 1 110 ? 6.336 8.238 -1.175 1.00 94.19 110 ASP A N 1
ATOM 804 C CA . ASP A 1 110 ? 5.628 7.408 -2.130 1.00 94.19 110 ASP A CA 1
ATOM 805 C C . ASP A 1 110 ? 6.592 6.361 -2.721 1.00 94.19 110 ASP A C 1
ATOM 807 O O . ASP A 1 110 ? 7.798 6.353 -2.444 1.00 94.19 110 ASP A O 1
ATOM 811 N N . TRP A 1 111 ? 6.048 5.416 -3.482 1.00 95.75 111 TRP A N 1
ATOM 812 C CA . TRP A 1 111 ? 6.842 4.489 -4.279 1.00 95.75 111 TRP A CA 1
ATOM 813 C C . TRP A 1 111 ? 6.020 3.873 -5.412 1.00 95.75 111 TRP A C 1
ATOM 815 O O . TRP A 1 111 ? 4.787 3.938 -5.459 1.00 95.75 111 TRP A O 1
ATOM 825 N N . TYR A 1 112 ? 6.741 3.236 -6.329 1.00 96.69 112 TYR A N 1
ATOM 826 C CA . TYR A 1 112 ? 6.213 2.562 -7.501 1.00 96.69 112 TYR A CA 1
ATOM 827 C C . TYR A 1 112 ? 6.217 1.042 -7.347 1.00 96.69 112 TYR A C 1
ATOM 829 O O . TYR A 1 112 ? 7.154 0.451 -6.799 1.00 96.69 112 TYR A O 1
ATOM 837 N N . ALA A 1 113 ? 5.203 0.400 -7.920 1.00 97.12 113 ALA A N 1
ATOM 838 C CA . ALA A 1 113 ? 5.099 -1.052 -8.020 1.00 97.12 113 ALA A CA 1
ATOM 839 C C . ALA A 1 113 ? 4.283 -1.464 -9.247 1.00 97.12 113 ALA A C 1
ATOM 841 O O . ALA A 1 113 ? 3.516 -0.663 -9.786 1.00 97.12 113 ALA A O 1
ATOM 842 N N . TYR A 1 114 ? 4.390 -2.726 -9.666 1.00 97.62 114 TYR A N 1
ATOM 843 C CA . TYR A 1 114 ? 3.426 -3.265 -10.623 1.00 97.62 114 TYR A CA 1
ATOM 844 C C . TYR A 1 114 ? 2.045 -3.345 -9.971 1.00 97.62 114 TYR A C 1
ATOM 846 O O . TYR A 1 114 ? 1.904 -3.879 -8.871 1.00 97.62 114 TYR A O 1
ATOM 854 N N . GLY A 1 115 ? 1.019 -2.811 -10.628 1.00 96.06 115 GLY A N 1
ATOM 855 C CA . GLY A 1 115 ? -0.299 -2.708 -10.021 1.00 96.06 115 GLY A CA 1
ATOM 856 C C . GLY A 1 115 ? -1.362 -2.073 -10.907 1.00 96.06 115 GLY A C 1
ATOM 857 O O . GLY A 1 115 ? -1.094 -1.510 -11.968 1.00 96.06 115 GLY A O 1
ATOM 858 N N . ASN A 1 116 ? -2.600 -2.200 -10.436 1.00 95.44 116 ASN A N 1
ATOM 859 C CA . ASN A 1 116 ? -3.747 -1.438 -10.913 1.00 95.44 116 ASN A CA 1
ATOM 860 C C . ASN A 1 116 ? -4.751 -1.257 -9.762 1.00 95.44 116 ASN A C 1
ATOM 862 O O . ASN A 1 116 ? -5.873 -1.767 -9.788 1.00 95.44 116 ASN A O 1
ATOM 866 N N . VAL A 1 117 ? -4.303 -0.607 -8.689 1.00 95.56 117 VAL A N 1
ATOM 867 C CA . VAL A 1 117 ? -5.124 -0.313 -7.518 1.00 95.56 117 VAL A CA 1
ATOM 868 C C . VAL A 1 117 ? -6.087 0.834 -7.810 1.00 95.56 117 VAL A C 1
ATOM 870 O O . VAL A 1 117 ? -5.901 1.639 -8.731 1.00 95.56 117 VAL A O 1
ATOM 873 N N . ARG A 1 118 ? -7.159 0.887 -7.023 1.00 91.38 118 ARG A N 1
ATOM 874 C CA . ARG A 1 118 ? -8.209 1.896 -7.146 1.00 91.38 118 ARG A CA 1
ATOM 875 C C . ARG A 1 118 ? -7.680 3.294 -6.817 1.00 91.38 118 ARG A C 1
ATOM 877 O O . ARG A 1 118 ? -6.863 3.451 -5.916 1.00 91.38 118 ARG A O 1
ATOM 884 N N . SER A 1 119 ? -8.186 4.302 -7.523 1.00 91.00 119 SER A N 1
ATOM 885 C CA . SER A 1 119 ? -7.879 5.723 -7.293 1.00 91.00 119 SER A CA 1
ATOM 886 C C . SER A 1 119 ? -9.012 6.498 -6.610 1.00 91.00 119 SER A C 1
ATOM 888 O O . SER A 1 119 ? -8.845 7.671 -6.296 1.00 91.00 119 SER A O 1
ATOM 890 N N . ASP A 1 120 ? -10.162 5.863 -6.361 1.00 91.12 120 ASP A N 1
ATOM 891 C CA . ASP A 1 120 ? -11.344 6.482 -5.746 1.00 91.12 120 ASP A CA 1
ATOM 892 C C . ASP A 1 120 ? -11.386 6.338 -4.215 1.00 91.12 120 ASP A C 1
ATOM 894 O O . ASP A 1 120 ? -12.374 6.697 -3.575 1.00 91.12 120 ASP A O 1
ATOM 898 N N . THR A 1 121 ? -10.333 5.787 -3.610 1.00 92.25 121 THR A N 1
ATOM 899 C CA . THR A 1 121 ? -10.276 5.525 -2.173 1.00 92.25 121 THR A CA 1
ATOM 900 C C . THR A 1 121 ? -8.852 5.602 -1.631 1.00 92.25 121 THR A C 1
ATOM 902 O O . THR A 1 121 ? -7.876 5.493 -2.376 1.00 92.25 121 THR A O 1
ATOM 905 N N . LYS A 1 122 ? -8.749 5.780 -0.313 1.00 94.94 122 LYS A N 1
ATOM 906 C CA . LYS A 1 122 ? -7.505 5.599 0.433 1.00 94.94 122 LYS A CA 1
ATOM 907 C C . LYS A 1 122 ? -7.327 4.130 0.804 1.00 94.94 122 LYS A C 1
ATOM 909 O O . LYS A 1 122 ? -8.290 3.369 0.839 1.00 94.94 122 LYS A O 1
ATOM 914 N N . PHE A 1 123 ? -6.116 3.754 1.178 1.00 96.75 123 PHE A N 1
ATOM 915 C CA . PHE A 1 123 ? -5.809 2.434 1.708 1.00 96.75 123 PHE A CA 1
ATOM 916 C C . PHE A 1 123 ? -4.928 2.513 2.949 1.00 96.75 123 PHE A C 1
ATOM 918 O O . PHE A 1 123 ? -4.111 3.423 3.108 1.00 96.75 123 PHE A O 1
ATOM 925 N N . TRP A 1 124 ? -5.106 1.541 3.839 1.00 97.81 124 TRP A N 1
ATOM 926 C CA . TRP A 1 124 ? -4.240 1.329 4.983 1.00 97.81 124 TRP A CA 1
ATOM 927 C C . TRP A 1 124 ? -2.855 0.887 4.518 1.00 97.81 124 TRP A C 1
ATOM 929 O O . TRP A 1 124 ? -2.714 -0.038 3.718 1.00 97.81 124 TRP A O 1
ATOM 939 N N . VAL A 1 125 ? -1.846 1.519 5.098 1.00 97.00 125 VAL A N 1
ATOM 940 C CA . VAL A 1 125 ? -0.418 1.193 4.993 1.00 97.00 125 VAL A CA 1
ATOM 941 C C . VAL A 1 125 ? 0.179 1.253 6.398 1.00 97.00 125 VAL A C 1
ATOM 943 O O . VAL A 1 125 ? -0.407 1.868 7.299 1.00 97.00 125 VAL A O 1
ATOM 946 N N . ARG A 1 126 ? 1.324 0.602 6.603 1.00 96.69 126 ARG A N 1
ATOM 947 C CA . ARG A 1 126 ? 2.048 0.652 7.879 1.00 96.69 126 ARG A CA 1
ATOM 948 C C . ARG A 1 126 ? 3.269 1.558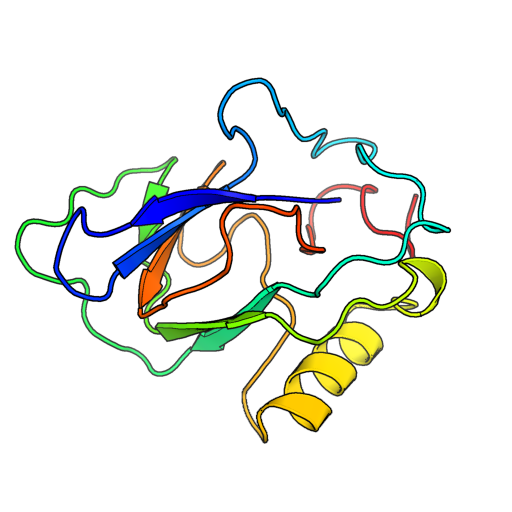 7.802 1.00 96.69 126 ARG A C 1
ATOM 950 O O . ARG A 1 126 ? 3.824 1.749 6.730 1.00 96.69 126 ARG A O 1
ATOM 957 N N . ILE A 1 127 ? 3.715 2.056 8.944 1.00 95.62 127 ILE A N 1
ATOM 958 C CA . ILE A 1 127 ? 4.994 2.750 9.109 1.00 95.62 127 ILE A CA 1
ATOM 959 C C . ILE A 1 127 ? 5.695 2.202 10.349 1.00 95.62 127 ILE A C 1
ATOM 961 O O . ILE A 1 127 ? 5.062 2.015 11.390 1.00 95.62 127 ILE A O 1
ATOM 965 N N . SER A 1 128 ? 6.975 1.852 10.230 1.00 94.44 128 SER A N 1
ATOM 966 C CA . SER A 1 128 ? 7.708 1.190 11.322 1.00 94.44 128 SER A CA 1
ATOM 967 C C . SER A 1 128 ? 8.430 2.140 12.275 1.00 94.44 128 SER A C 1
ATOM 969 O O . SER A 1 128 ? 8.774 1.724 13.377 1.00 94.44 128 SER A O 1
ATOM 971 N N . ASP A 1 129 ? 8.669 3.387 11.873 1.00 92.81 129 ASP A N 1
ATOM 972 C CA . ASP A 1 129 ? 9.473 4.364 12.618 1.00 92.81 129 ASP A CA 1
ATOM 973 C C . ASP A 1 129 ? 8.646 5.499 13.247 1.00 92.81 129 ASP A C 1
ATOM 975 O O . ASP A 1 129 ? 9.214 6.403 13.857 1.00 92.81 129 ASP A O 1
ATOM 979 N N . GLN A 1 130 ? 7.312 5.442 13.142 1.00 94.88 130 GLN A N 1
ATOM 980 C CA . GLN A 1 130 ? 6.384 6.419 13.720 1.00 94.88 130 GLN A CA 1
ATOM 981 C C . GLN A 1 130 ? 5.170 5.741 14.388 1.00 94.88 130 GLN A C 1
ATOM 983 O O . GLN A 1 130 ? 4.728 4.674 13.939 1.00 94.88 130 GLN A O 1
ATOM 988 N N . PRO A 1 131 ? 4.578 6.355 15.430 1.00 94.62 131 PRO A N 1
ATOM 989 C CA . PRO A 1 131 ? 3.370 5.865 16.093 1.00 94.62 131 PRO A CA 1
ATOM 990 C C 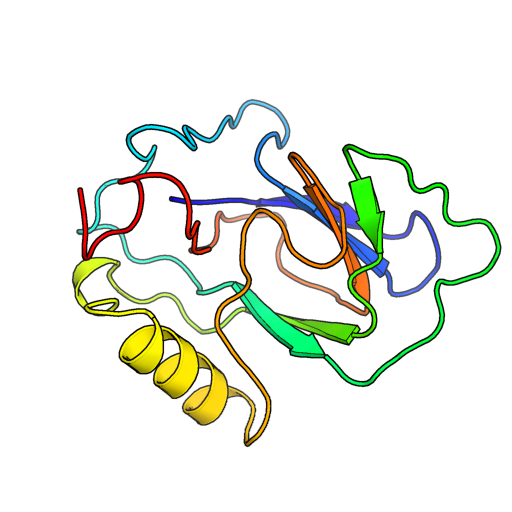. PRO A 1 131 ? 2.092 6.268 15.329 1.00 94.62 131 PRO A C 1
ATOM 992 O O . PRO A 1 131 ? 1.221 6.961 15.837 1.00 94.62 131 PRO A O 1
ATOM 995 N N . ALA A 1 132 ? 1.983 5.883 14.055 1.00 95.62 132 ALA A N 1
ATOM 996 C CA . ALA A 1 132 ? 0.857 6.284 13.199 1.00 95.62 132 ALA A CA 1
ATOM 997 C C . ALA A 1 132 ? -0.027 5.113 12.737 1.00 95.62 132 ALA A C 1
ATOM 999 O O . ALA A 1 132 ? -0.958 5.307 11.939 1.00 95.62 132 ALA A O 1
ATOM 1000 N N . ASN A 1 133 ? 0.242 3.884 13.190 1.00 96.62 133 ASN A N 1
ATOM 1001 C CA . ASN A 1 133 ? -0.605 2.733 12.872 1.00 96.62 133 ASN A CA 1
ATOM 1002 C C . ASN A 1 133 ? -1.721 2.575 13.907 1.00 96.62 133 ASN A C 1
ATOM 1004 O O . ASN A 1 133 ? -1.605 3.002 15.049 1.00 96.62 133 ASN A O 1
ATOM 1008 N N . CYS A 1 134 ? -2.798 1.886 13.529 1.00 96.19 134 CYS A N 1
ATOM 1009 C CA . CYS A 1 134 ? -3.940 1.683 14.424 1.00 96.19 134 CYS A CA 1
ATOM 1010 C C . CYS A 1 134 ? -3.630 0.853 15.679 1.00 96.19 134 CYS A C 1
ATOM 1012 O O . CYS A 1 134 ? -4.408 0.879 16.629 1.00 96.19 134 CYS A O 1
ATOM 1014 N N . TRP A 1 135 ? -2.506 0.136 15.692 1.00 94.94 135 TRP A N 1
ATOM 1015 C CA . TRP A 1 135 ? -2.055 -0.682 16.817 1.00 94.94 135 TRP A CA 1
ATOM 1016 C C . TRP A 1 135 ? -0.969 -0.031 17.683 1.00 94.94 135 TRP A C 1
ATOM 1018 O O . TRP A 1 135 ? -0.546 -0.630 18.669 1.00 94.94 135 TRP A O 1
ATOM 1028 N N . ASN A 1 136 ? -0.488 1.158 17.321 1.00 90.94 136 ASN A N 1
ATOM 1029 C CA . ASN A 1 136 ? 0.498 1.915 18.092 1.00 90.94 136 ASN A CA 1
ATOM 1030 C C . ASN A 1 136 ? 0.309 3.427 17.858 1.00 90.94 136 ASN A C 1
ATOM 1032 O O . ASN A 1 136 ? 1.157 4.039 17.210 1.00 90.94 136 ASN A O 1
ATOM 1036 N N . PRO A 1 137 ? -0.821 3.997 18.312 1.00 78.50 137 PRO A N 1
ATOM 1037 C CA . PRO A 1 137 ? -1.092 5.424 18.159 1.00 78.50 137 PRO A CA 1
ATOM 1038 C C . PRO A 1 137 ? -0.154 6.300 19.001 1.00 78.50 137 PRO A C 1
ATOM 1040 O O . PRO A 1 137 ? 0.464 5.775 19.959 1.00 78.50 137 PRO A O 1
#

Foldseek 3Di:
DKKAWADAPLPDQKTKIFQDHDPGGFDQAATDDDLQDWFWFKKWAADQADDDPSDDDDLAEEEQNTEIDTDGTDRLLQCQDQVSQQVVQCVRPNPRIGGAECCHHRHDTMYMYRYDYDRPGMHDHHYDPHQHGPNRD

Sequence (137 aa):
MTWGKISHGAVPGVDEVGCSVGSFYCNAYTGDTSCMTSLPILCVKLDGSPKPSGLYTDFYNGWVGGNIATTQPVPGTWLTSQAAADQLCASYFGAGWQMAEFHHSGGGWDWYAYGNVRSDTKFWVRISDQPANCWNP

Radius of gyration: 13.58 Å; chains: 1; bounding box: 28×34×37 Å

Secondary structure (DSSP, 8-state):
-EEEEEEE-SSTTEEEEESEETTEE--TTT-SS-TTSEE-BEEEEE--PPPPTT----SSEEEEEEEEEE-S-EEGGG--SHHHHHHHHHHHH-TTEEE-BTTGGG-SSEEEEE----SSS-EE-B-SSSS-BTTB-